Protein AF-A0A497TP93-F1 (afdb_monomer_lite)

Sequence (78 aa):
MIAAISDEHQVVWGIGRTEAEAVSDANKEAAKKSRCIKMGKLRCVPLKKNAPVEFDGASLWPYCELDTANQTTQLDLI

Foldseek 3Di:
DKFFAQPVVLFTQADDPDPVRNVVSSVVSVVVVPDDDPSDDGDIFDFAPPQPPVDGRNSRSVRTPDPCVPPPDPPPDD

Structure (mmCIF, N/CA/C/O backbone):
data_AF-A0A497TP93-F1
#
_entry.id   AF-A0A497TP93-F1
#
loop_
_atom_site.group_PDB
_atom_site.id
_atom_site.type_symbol
_atom_site.label_atom_id
_atom_site.label_alt_id
_atom_site.label_comp_id
_atom_site.label_asym_id
_atom_site.label_entity_id
_atom_site.label_seq_id
_atom_site.pdbx_PDB_ins_code
_atom_site.Cartn_x
_atom_site.Cartn_y
_atom_site.Cartn_z
_atom_site.occupancy
_atom_site.B_iso_or_equiv
_atom_site.auth_seq_id
_atom_site.auth_comp_id
_atom_site.auth_asym_id
_atom_site.auth_atom_id
_atom_site.pdbx_PDB_model_num
ATOM 1 N N . MET A 1 1 ? 3.306 -7.322 4.305 1.00 84.62 1 MET A N 1
ATOM 2 C CA . MET A 1 1 ? 3.659 -5.915 4.023 1.00 84.62 1 MET A CA 1
ATOM 3 C C . MET A 1 1 ? 2.357 -5.193 3.738 1.00 84.62 1 MET A C 1
ATOM 5 O O . MET A 1 1 ? 1.455 -5.837 3.217 1.00 84.62 1 MET A O 1
ATOM 9 N N . ILE A 1 2 ? 2.223 -3.934 4.135 1.00 87.25 2 ILE A N 1
ATOM 10 C CA . ILE A 1 2 ? 1.005 -3.139 3.965 1.00 87.25 2 ILE A CA 1
ATOM 11 C C . ILE A 1 2 ? 1.306 -1.999 3.002 1.00 87.25 2 ILE A C 1
ATOM 13 O O . ILE A 1 2 ? 2.352 -1.363 3.106 1.00 87.25 2 ILE A O 1
ATOM 17 N N . ALA A 1 3 ? 0.395 -1.767 2.069 1.00 87.50 3 ALA A N 1
ATOM 18 C CA . ALA A 1 3 ? 0.431 -0.655 1.141 1.00 87.50 3 ALA A CA 1
ATOM 19 C C . ALA A 1 3 ? -0.694 0.327 1.481 1.00 87.50 3 ALA A C 1
ATOM 21 O O . ALA A 1 3 ? -1.846 -0.067 1.667 1.00 87.50 3 ALA A O 1
ATOM 22 N N . ALA A 1 4 ? -0.348 1.607 1.566 1.00 88.56 4 ALA A N 1
ATOM 23 C CA . ALA A 1 4 ? -1.293 2.706 1.624 1.00 88.56 4 ALA A CA 1
ATOM 24 C C . ALA A 1 4 ? -1.621 3.115 0.189 1.00 88.56 4 ALA A C 1
ATOM 26 O O . ALA A 1 4 ? -0.748 3.553 -0.561 1.00 88.56 4 ALA A O 1
ATOM 27 N N . ILE A 1 5 ? -2.877 2.947 -0.197 1.00 86.50 5 ILE A N 1
ATOM 28 C CA . ILE A 1 5 ? -3.338 3.088 -1.572 1.00 86.50 5 ILE A CA 1
ATOM 29 C C . ILE A 1 5 ? -4.404 4.174 -1.693 1.00 86.50 5 ILE A C 1
ATOM 31 O O . ILE A 1 5 ? -5.150 4.442 -0.750 1.00 86.50 5 ILE A O 1
ATOM 35 N N . SER A 1 6 ? -4.493 4.788 -2.867 1.00 83.56 6 SER A N 1
ATOM 36 C CA . SER A 1 6 ? -5.583 5.687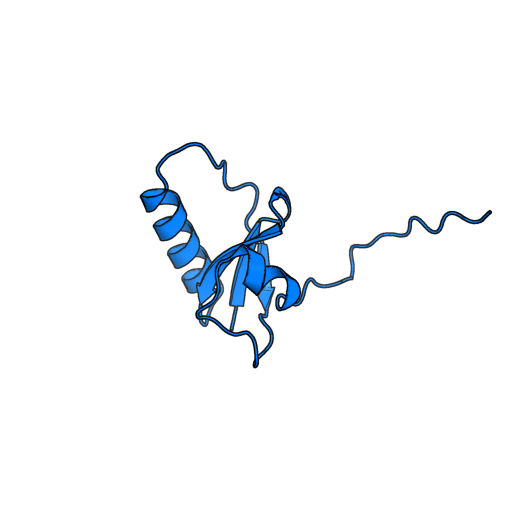 -3.238 1.00 83.56 6 SER A CA 1
ATOM 37 C C . SER A 1 6 ? -6.468 4.986 -4.253 1.00 83.56 6 SER A C 1
ATOM 39 O O . SER A 1 6 ? -6.024 4.708 -5.363 1.00 83.56 6 SER A O 1
ATOM 41 N N . ASP A 1 7 ? -7.708 4.709 -3.857 1.00 75.19 7 ASP A N 1
ATOM 42 C CA . ASP A 1 7 ? -8.702 4.053 -4.712 1.00 75.19 7 ASP A CA 1
ATOM 43 C C . ASP A 1 7 ? -9.098 4.931 -5.905 1.00 75.19 7 ASP A C 1
ATOM 45 O O . ASP A 1 7 ? -9.213 4.452 -7.028 1.00 75.19 7 ASP A O 1
ATOM 49 N N . GLU A 1 8 ? -9.170 6.245 -5.676 1.00 78.06 8 GLU A N 1
ATOM 50 C CA . GLU A 1 8 ? -9.496 7.250 -6.693 1.00 78.06 8 GLU A CA 1
ATOM 51 C C . GLU A 1 8 ? -8.486 7.280 -7.847 1.00 78.06 8 GLU A C 1
ATOM 53 O O . GLU A 1 8 ? -8.863 7.440 -9.006 1.00 78.06 8 GLU A O 1
ATOM 58 N N . HIS A 1 9 ? -7.199 7.113 -7.540 1.00 76.69 9 HIS A N 1
ATOM 59 C CA . HIS A 1 9 ? -6.133 7.155 -8.541 1.00 76.69 9 HIS A CA 1
ATOM 60 C C . HIS A 1 9 ? -5.595 5.773 -8.916 1.00 76.69 9 HIS A C 1
ATOM 62 O O . HIS A 1 9 ? -4.759 5.685 -9.811 1.00 76.69 9 HIS A O 1
ATOM 68 N N . GLN A 1 10 ? -6.051 4.714 -8.242 1.00 81.81 10 GLN A N 1
ATOM 69 C CA . GLN A 1 10 ? -5.538 3.351 -8.386 1.00 81.81 10 GLN A CA 1
ATOM 70 C C . GLN A 1 10 ? -4.006 3.283 -8.265 1.00 81.81 10 GLN A C 1
ATOM 72 O O . GLN A 1 10 ? -3.323 2.642 -9.062 1.00 81.81 10 GLN A O 1
ATOM 77 N N . VAL A 1 11 ? -3.447 3.975 -7.264 1.00 83.56 11 VAL A N 1
ATOM 78 C CA . VAL A 1 11 ? -1.995 3.989 -7.015 1.00 83.56 11 VAL A CA 1
ATOM 79 C C . VAL A 1 11 ? -1.663 3.699 -5.559 1.00 83.56 11 VAL A C 1
ATOM 81 O O . VAL A 1 11 ? -2.387 4.092 -4.640 1.00 83.56 11 VAL A O 1
ATOM 84 N N . VAL A 1 12 ? -0.515 3.066 -5.348 1.00 87.19 12 VAL A N 1
ATOM 85 C CA . VAL A 1 12 ? 0.136 2.937 -4.045 1.00 87.19 12 VAL A CA 1
ATOM 86 C C . VAL A 1 12 ? 0.923 4.211 -3.754 1.00 87.19 12 VAL A C 1
ATOM 88 O O . VAL A 1 12 ? 1.742 4.651 -4.555 1.00 87.19 12 VAL A O 1
ATOM 91 N N . TRP A 1 13 ? 0.664 4.809 -2.599 1.00 85.94 13 TRP A N 1
ATOM 92 C CA . TRP A 1 13 ? 1.330 6.022 -2.135 1.00 85.94 13 TRP A CA 1
ATOM 93 C C . TRP A 1 13 ? 2.461 5.748 -1.156 1.00 85.94 13 TRP A C 1
ATOM 95 O O . TRP A 1 13 ? 3.391 6.541 -1.084 1.00 85.94 13 TR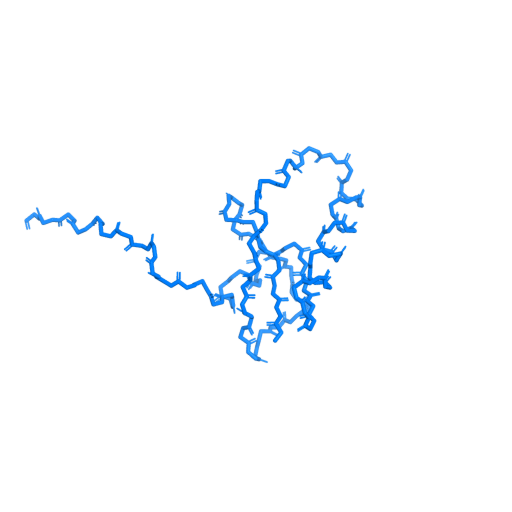P A O 1
ATOM 105 N N . GLY A 1 14 ? 2.379 4.648 -0.413 1.00 87.38 14 GLY A N 1
ATOM 106 C CA . GLY A 1 14 ? 3.404 4.264 0.546 1.00 87.38 14 GLY A CA 1
ATOM 107 C C . GLY A 1 14 ? 3.317 2.790 0.898 1.00 87.38 14 GLY A C 1
ATOM 108 O O . GLY A 1 14 ? 2.260 2.167 0.767 1.00 87.38 14 GLY A O 1
ATOM 109 N N . ILE A 1 15 ? 4.432 2.228 1.350 1.00 88.19 15 ILE A N 1
ATOM 110 C CA . ILE A 1 15 ? 4.529 0.835 1.791 1.00 88.19 15 ILE A CA 1
ATOM 111 C C . ILE A 1 15 ? 5.176 0.764 3.173 1.00 88.19 15 ILE A C 1
ATOM 113 O O . ILE A 1 15 ? 6.024 1.574 3.530 1.00 88.19 15 ILE A O 1
ATOM 117 N N . GLY A 1 16 ? 4.775 -0.216 3.974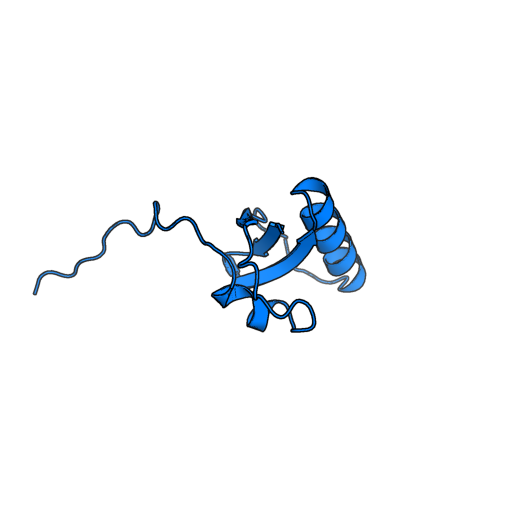 1.00 86.75 16 GLY A N 1
ATOM 118 C CA . GLY A 1 16 ? 5.264 -0.374 5.338 1.00 86.75 16 GLY A CA 1
ATOM 119 C C . GLY A 1 16 ? 5.086 -1.789 5.866 1.00 86.75 16 GLY A C 1
ATOM 120 O O . GLY A 1 16 ? 4.401 -2.629 5.274 1.00 86.75 16 GLY A O 1
ATOM 121 N N . ARG A 1 17 ? 5.715 -2.093 7.003 1.00 86.69 17 ARG A N 1
ATOM 122 C CA . ARG A 1 17 ? 5.441 -3.356 7.711 1.00 86.69 17 ARG A CA 1
ATOM 123 C C . ARG A 1 17 ? 4.118 -3.272 8.466 1.00 86.69 17 ARG A C 1
ATOM 125 O O . ARG A 1 17 ? 3.435 -4.285 8.593 1.00 86.69 17 ARG A O 1
ATOM 132 N N . THR A 1 18 ? 3.757 -2.065 8.888 1.00 87.81 18 THR A N 1
ATOM 133 C CA . THR A 1 18 ? 2.511 -1.714 9.572 1.00 87.81 18 THR A CA 1
ATOM 134 C C . THR A 1 18 ? 1.725 -0.651 8.798 1.00 87.81 18 THR A C 1
ATOM 136 O O . THR A 1 18 ? 2.277 0.045 7.944 1.00 87.81 18 THR A O 1
ATOM 139 N N . GLU A 1 19 ? 0.436 -0.500 9.113 1.00 84.19 19 GLU A N 1
ATOM 140 C CA . GLU A 1 19 ? -0.424 0.546 8.537 1.00 84.19 19 GLU A CA 1
ATOM 141 C C . GLU A 1 19 ? 0.127 1.946 8.828 1.00 84.19 19 GLU A C 1
ATOM 143 O O . GLU A 1 19 ? 0.206 2.786 7.935 1.00 84.19 19 GLU A O 1
ATOM 148 N N . ALA A 1 20 ? 0.592 2.178 10.060 1.00 84.81 20 ALA A N 1
ATOM 149 C CA . ALA A 1 20 ? 1.176 3.452 10.467 1.00 84.81 20 ALA A CA 1
ATOM 150 C C . ALA A 1 20 ? 2.422 3.815 9.644 1.00 84.81 20 ALA A C 1
ATOM 152 O O . ALA A 1 20 ? 2.580 4.967 9.242 1.00 84.81 20 ALA A O 1
ATOM 153 N N . GLU A 1 21 ? 3.291 2.841 9.357 1.00 87.75 21 GLU A N 1
ATOM 154 C CA . GLU A 1 21 ? 4.453 3.060 8.491 1.00 87.75 21 GL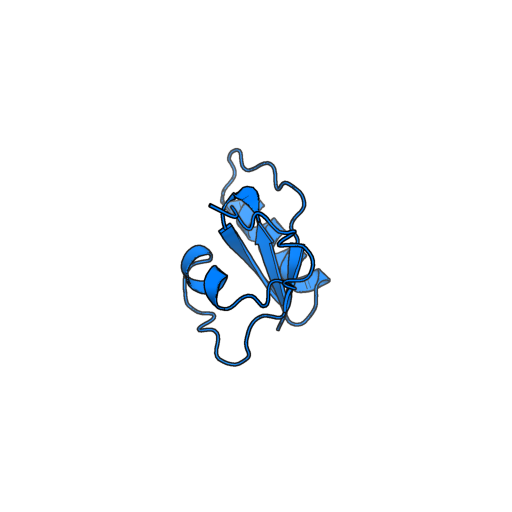U A CA 1
ATOM 155 C C . GLU A 1 21 ? 4.041 3.363 7.051 1.00 87.75 21 GLU A C 1
ATOM 157 O O . GLU A 1 21 ? 4.539 4.330 6.483 1.00 87.75 21 GLU A O 1
ATOM 162 N N . ALA A 1 22 ? 3.101 2.598 6.485 1.00 86.06 22 ALA A N 1
ATOM 163 C CA . ALA A 1 22 ? 2.640 2.802 5.113 1.00 86.06 22 ALA A CA 1
ATOM 164 C C . ALA A 1 22 ? 1.986 4.184 4.926 1.00 86.06 22 ALA A C 1
ATOM 166 O O . ALA A 1 22 ? 2.246 4.870 3.940 1.00 86.06 22 ALA A O 1
ATOM 167 N N . VAL A 1 23 ? 1.186 4.629 5.902 1.00 84.31 23 VAL A N 1
ATOM 168 C CA . VAL A 1 23 ? 0.580 5.970 5.915 1.00 84.31 23 VAL A CA 1
ATOM 169 C C . VAL A 1 23 ? 1.631 7.061 6.121 1.00 84.31 23 VAL A C 1
ATOM 171 O O . VAL A 1 23 ? 1.548 8.121 5.504 1.00 84.31 23 VAL A O 1
ATOM 174 N N . SER A 1 24 ? 2.626 6.834 6.978 1.00 86.19 24 SER A N 1
ATOM 175 C CA . SER A 1 24 ? 3.723 7.787 7.189 1.00 86.19 24 SER A CA 1
ATOM 176 C C . SER A 1 24 ? 4.547 7.982 5.914 1.00 86.19 24 SER A C 1
ATOM 178 O O . SER A 1 24 ? 4.854 9.116 5.545 1.00 86.19 24 SER A O 1
ATOM 180 N N . ASP A 1 25 ? 4.843 6.894 5.204 1.00 86.12 25 ASP A N 1
ATOM 181 C CA . ASP A 1 25 ? 5.550 6.916 3.923 1.00 86.12 25 ASP A CA 1
ATOM 182 C C . ASP A 1 25 ? 4.726 7.626 2.836 1.00 86.12 25 ASP A C 1
ATOM 184 O O . ASP A 1 25 ? 5.208 8.568 2.205 1.00 86.12 25 ASP A O 1
ATOM 188 N N . ALA A 1 26 ? 3.432 7.304 2.741 1.00 84.44 26 ALA A N 1
ATOM 189 C CA . ALA A 1 26 ? 2.499 7.979 1.843 1.00 84.44 26 ALA A CA 1
ATOM 190 C C . ALA A 1 26 ? 2.414 9.492 2.098 1.00 84.44 26 ALA A C 1
ATOM 192 O O . ALA A 1 26 ? 2.439 10.285 1.156 1.00 84.44 26 ALA A O 1
ATOM 193 N N . ASN A 1 27 ? 2.371 9.915 3.365 1.00 81.81 27 ASN A N 1
ATOM 194 C CA . ASN A 1 27 ? 2.374 11.333 3.729 1.00 81.81 27 ASN A CA 1
ATOM 195 C C . ASN A 1 27 ? 3.691 12.029 3.357 1.00 81.81 27 ASN A C 1
ATOM 197 O O . ASN A 1 27 ? 3.669 13.184 2.928 1.00 81.81 27 ASN A O 1
ATOM 201 N N . LYS A 1 28 ? 4.839 11.352 3.491 1.00 83.19 28 LYS A N 1
ATOM 202 C CA . LYS A 1 28 ? 6.135 11.897 3.052 1.00 83.19 28 LYS A CA 1
ATOM 203 C C . LYS A 1 28 ? 6.175 12.082 1.538 1.00 83.19 28 LYS A C 1
ATOM 205 O O . LYS A 1 28 ? 6.624 13.130 1.074 1.00 83.19 28 LYS A O 1
ATOM 210 N N . GLU A 1 29 ? 5.685 11.110 0.776 1.00 80.31 29 GLU A N 1
ATOM 211 C CA . GLU A 1 29 ? 5.607 11.204 -0.684 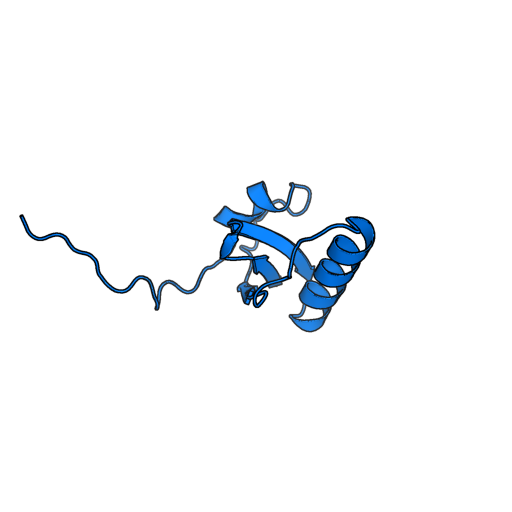1.00 80.31 29 GLU A CA 1
ATOM 212 C C . GLU A 1 29 ? 4.621 12.289 -1.138 1.00 80.31 29 GLU A C 1
ATOM 214 O O . GLU A 1 29 ? 4.929 13.072 -2.043 1.00 80.31 29 GLU A O 1
ATOM 219 N N . ALA A 1 30 ? 3.485 12.432 -0.451 1.00 75.38 30 ALA A N 1
ATOM 220 C CA . ALA A 1 30 ? 2.546 13.531 -0.670 1.00 75.38 30 ALA A CA 1
ATOM 221 C C . ALA A 1 30 ? 3.185 14.901 -0.398 1.00 75.38 30 ALA A C 1
ATOM 223 O O . ALA A 1 30 ? 3.036 15.830 -1.196 1.00 75.38 30 ALA A O 1
ATOM 224 N N . ALA A 1 31 ? 3.942 15.021 0.698 1.00 73.81 31 ALA A N 1
ATOM 225 C CA . ALA A 1 31 ? 4.643 16.248 1.062 1.00 73.81 31 ALA A CA 1
ATOM 226 C C . ALA A 1 31 ? 5.708 16.632 0.021 1.00 73.81 31 ALA A C 1
ATOM 228 O O . ALA A 1 31 ? 5.797 17.801 -0.366 1.00 73.81 31 ALA A O 1
ATOM 229 N N . LYS A 1 32 ? 6.468 15.651 -0.494 1.00 72.12 32 LYS A N 1
ATOM 230 C CA . LYS A 1 32 ? 7.441 15.866 -1.579 1.00 72.12 32 LYS A CA 1
ATOM 231 C C . LYS A 1 32 ? 6.775 16.307 -2.880 1.00 72.12 32 LYS A C 1
ATOM 233 O O . LYS A 1 32 ? 7.311 17.171 -3.568 1.00 72.12 32 LYS A O 1
ATOM 238 N N . LYS A 1 33 ? 5.610 15.744 -3.219 1.00 66.56 33 LYS A N 1
ATOM 239 C CA . LYS A 1 33 ? 4.898 16.074 -4.464 1.00 66.56 33 LYS A CA 1
ATOM 240 C C . LYS A 1 33 ? 4.114 17.390 -4.414 1.00 66.56 33 LYS A C 1
ATOM 242 O O . LYS A 1 33 ? 3.630 17.798 -5.462 1.00 66.56 33 LYS A O 1
ATOM 247 N N . SER A 1 34 ? 4.056 18.076 -3.262 1.00 52.50 34 SER A N 1
ATOM 248 C CA . SER A 1 34 ? 3.756 19.511 -3.015 1.00 52.50 34 SER A CA 1
ATOM 249 C C . SER A 1 34 ? 2.601 20.210 -3.765 1.00 52.50 34 SER A C 1
ATOM 251 O O . SER A 1 34 ? 2.374 21.403 -3.568 1.00 52.50 34 SER A O 1
ATOM 253 N N . ARG A 1 35 ? 1.810 19.517 -4.586 1.00 44.81 35 ARG A N 1
ATOM 254 C CA . ARG A 1 35 ? 0.665 20.074 -5.306 1.00 44.81 35 ARG A CA 1
ATOM 255 C C . ARG A 1 35 ? -0.462 19.050 -5.404 1.00 44.81 35 ARG A C 1
ATOM 257 O O . ARG A 1 35 ? -0.399 18.082 -6.149 1.00 44.81 35 ARG A O 1
ATOM 264 N N . CYS A 1 36 ? -1.540 19.372 -4.697 1.00 46.50 36 CYS A N 1
ATOM 265 C CA . CYS A 1 36 ? -2.908 19.165 -5.171 1.00 46.50 36 CYS A CA 1
ATOM 266 C C . CYS A 1 36 ? -3.489 17.749 -5.197 1.00 46.50 36 CYS A C 1
ATOM 268 O O . CYS A 1 36 ? -4.552 17.581 -5.786 1.00 46.50 36 CYS A O 1
ATOM 270 N N . ILE A 1 37 ? -2.907 16.759 -4.526 1.00 50.62 37 ILE A N 1
ATOM 271 C CA . ILE A 1 37 ? -3.639 15.508 -4.309 1.00 50.62 37 ILE A CA 1
ATOM 272 C C . ILE A 1 37 ? -4.231 15.600 -2.916 1.00 50.62 37 ILE A C 1
ATOM 274 O O . ILE A 1 37 ? -3.553 15.393 -1.911 1.00 50.62 37 ILE A O 1
ATOM 278 N N . LYS A 1 38 ? -5.509 15.999 -2.858 1.00 53.62 38 LYS A N 1
ATOM 279 C CA . LYS A 1 38 ? -6.331 15.701 -1.686 1.00 53.62 38 LYS A CA 1
ATOM 280 C C . LYS A 1 38 ? -6.206 14.196 -1.533 1.00 53.62 38 LYS A C 1
ATOM 282 O O . LYS A 1 38 ? -6.742 13.473 -2.362 1.00 53.62 38 LYS A O 1
ATOM 287 N N . MET A 1 39 ? -5.450 13.732 -0.542 1.00 56.06 39 MET A N 1
ATOM 288 C CA . MET A 1 39 ? -5.418 12.319 -0.198 1.00 56.06 39 MET A CA 1
ATOM 289 C C . MET A 1 39 ? -6.800 11.961 0.343 1.00 56.06 39 MET A C 1
ATOM 291 O O . MET A 1 39 ? -7.036 11.923 1.550 1.00 56.06 39 MET A O 1
ATOM 295 N N . GLY A 1 40 ? -7.754 11.789 -0.576 1.00 55.84 40 GLY A N 1
ATOM 296 C CA . GLY A 1 40 ? -9.012 11.126 -0.321 1.00 55.84 40 GLY A CA 1
ATOM 297 C C . GLY A 1 40 ? -8.669 9.802 0.337 1.00 55.84 40 GLY A C 1
ATOM 298 O O . GLY A 1 40 ? -7.735 9.136 -0.105 1.00 55.84 40 GLY A O 1
ATOM 299 N N . LYS A 1 41 ? -9.347 9.525 1.458 1.00 62.03 41 LYS A N 1
ATOM 300 C CA . LYS A 1 41 ? -9.152 8.387 2.371 1.00 62.03 41 LYS A CA 1
ATOM 301 C C . LYS A 1 41 ? -8.199 7.320 1.812 1.00 62.03 41 LYS A C 1
ATOM 303 O O . LYS A 1 41 ? -8.639 6.416 1.105 1.00 62.03 41 LYS A O 1
ATOM 308 N N . LEU A 1 42 ? -6.906 7.434 2.132 1.00 73.50 42 LEU A N 1
ATOM 309 C CA . LEU A 1 42 ? -5.954 6.372 1.824 1.00 73.50 42 LEU A CA 1
ATOM 310 C C . LEU A 1 42 ? -6.422 5.098 2.522 1.00 73.50 42 LEU A C 1
ATOM 312 O O . LEU A 1 42 ? -6.692 5.105 3.726 1.00 73.50 42 LEU A O 1
ATOM 316 N N . ARG A 1 43 ? -6.523 4.010 1.766 1.00 82.94 43 ARG A N 1
ATOM 317 C CA . ARG A 1 43 ? -6.859 2.696 2.307 1.00 82.94 43 ARG A CA 1
ATOM 318 C C . ARG A 1 43 ? -5.565 1.939 2.556 1.00 82.94 43 ARG A C 1
ATOM 320 O O . ARG A 1 43 ? -4.684 1.936 1.706 1.00 82.94 43 ARG A O 1
ATOM 327 N N . CYS A 1 44 ? -5.443 1.301 3.712 1.00 86.19 44 CYS A N 1
ATOM 328 C CA . CYS A 1 44 ? -4.348 0.373 3.963 1.00 86.19 44 CYS A CA 1
ATOM 329 C C . CYS A 1 44 ? -4.801 -1.027 3.568 1.00 86.19 44 CYS A C 1
ATOM 331 O O . CYS A 1 44 ? -5.855 -1.486 4.007 1.00 86.19 44 CYS A O 1
ATOM 333 N N . VAL A 1 45 ? -4.026 -1.687 2.716 1.00 87.44 45 VAL A N 1
ATOM 334 C CA . VAL A 1 45 ? -4.308 -3.047 2.254 1.00 87.44 45 VAL A CA 1
ATOM 335 C C . VAL A 1 45 ? -3.046 -3.900 2.318 1.00 87.44 45 VAL A C 1
ATOM 337 O O . VAL A 1 45 ? -1.936 -3.377 2.164 1.00 87.44 45 VAL A O 1
ATOM 340 N N . PRO A 1 46 ? -3.177 -5.212 2.561 1.00 88.38 46 PRO A N 1
ATOM 341 C CA . PRO A 1 46 ? -2.042 -6.107 2.465 1.00 88.38 46 PRO A CA 1
ATOM 342 C C . PRO A 1 46 ? -1.514 -6.137 1.026 1.00 88.38 46 PRO A C 1
ATOM 344 O O . PRO A 1 46 ? -2.265 -6.149 0.053 1.00 88.38 46 PRO A O 1
ATOM 347 N N . LEU A 1 47 ? -0.193 -6.111 0.896 1.00 85.81 47 LEU A N 1
ATOM 348 C CA . LEU A 1 47 ? 0.514 -6.241 -0.370 1.00 85.81 47 LEU A CA 1
ATOM 349 C C . LEU A 1 47 ? 1.003 -7.686 -0.509 1.00 85.81 47 LEU A C 1
ATOM 351 O O . LEU A 1 47 ? 1.569 -8.244 0.443 1.00 85.81 47 LEU A O 1
ATOM 355 N N . LYS A 1 48 ? 0.837 -8.277 -1.697 1.00 84.06 48 LYS A N 1
ATOM 356 C CA . LYS A 1 48 ? 1.310 -9.635 -1.992 1.00 84.06 48 LYS A CA 1
ATOM 357 C C . LYS A 1 48 ? 2.797 -9.781 -1.666 1.00 84.06 48 LYS A C 1
ATOM 359 O O . LYS A 1 48 ? 3.610 -8.910 -1.959 1.00 84.06 48 LYS A O 1
ATOM 364 N N . LYS A 1 49 ? 3.179 -10.935 -1.115 1.00 75.25 49 LYS A N 1
ATOM 365 C CA . LYS A 1 49 ? 4.554 -11.210 -0.653 1.00 75.25 49 LYS A CA 1
ATOM 366 C C . LYS A 1 49 ? 5.619 -11.151 -1.765 1.00 75.25 49 LYS A C 1
ATOM 368 O O . LYS A 1 49 ? 6.784 -10.935 -1.461 1.00 75.25 49 LYS A O 1
ATOM 373 N N . ASN A 1 50 ? 5.202 -11.311 -3.023 1.00 77.50 50 ASN A N 1
ATOM 374 C CA . ASN A 1 50 ? 6.048 -11.237 -4.221 1.00 77.50 50 ASN A CA 1
ATOM 375 C C . ASN A 1 50 ? 5.907 -9.901 -4.973 1.00 77.50 50 ASN A C 1
ATOM 377 O O . ASN A 1 50 ? 6.279 -9.818 -6.141 1.00 77.50 50 ASN A O 1
ATOM 381 N N . ALA A 1 51 ? 5.303 -8.883 -4.357 1.00 75.75 51 ALA A N 1
ATOM 382 C CA . ALA A 1 51 ? 5.171 -7.580 -4.987 1.00 75.75 51 ALA A CA 1
ATOM 383 C C . ALA A 1 51 ? 6.559 -6.948 -5.170 1.00 75.75 51 ALA A C 1
ATOM 385 O O . ALA A 1 51 ? 7.331 -6.890 -4.206 1.00 75.75 51 ALA A O 1
ATOM 386 N N . PRO A 1 52 ? 6.893 -6.475 -6.377 1.00 76.50 52 PRO A N 1
ATOM 387 C CA . PRO A 1 52 ? 8.190 -5.882 -6.626 1.00 76.50 52 PRO A CA 1
ATOM 388 C C . PRO A 1 52 ? 8.183 -4.439 -6.100 1.00 76.50 52 PRO A C 1
ATOM 390 O O . PRO A 1 52 ? 7.826 -3.502 -6.803 1.00 76.50 52 PRO A O 1
ATOM 393 N N . VAL A 1 53 ? 8.552 -4.273 -4.826 1.00 70.56 53 VAL A N 1
ATOM 394 C CA . VAL A 1 53 ? 8.529 -3.0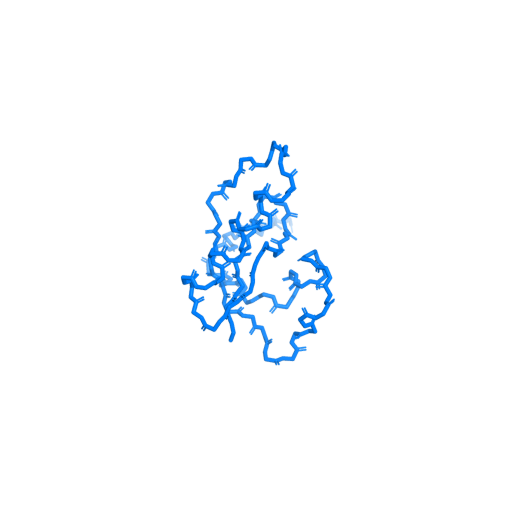03 -4.062 1.00 70.56 53 VAL A CA 1
ATOM 395 C C . VAL A 1 53 ? 9.381 -1.872 -4.649 1.00 70.56 53 VAL A C 1
ATOM 397 O O . VAL A 1 53 ? 9.280 -0.740 -4.194 1.00 70.56 53 VAL A O 1
ATOM 400 N N . GLU A 1 54 ? 10.214 -2.172 -5.644 1.00 73.75 54 GLU A N 1
ATOM 401 C CA . GLU A 1 54 ? 11.030 -1.200 -6.380 1.00 73.75 54 GLU A CA 1
ATOM 402 C C . GLU A 1 54 ? 10.256 -0.489 -7.504 1.00 73.75 54 GLU A C 1
ATOM 404 O O . GLU A 1 54 ? 10.771 0.450 -8.106 1.00 73.75 54 GLU A O 1
ATOM 409 N N . PHE A 1 55 ? 9.033 -0.933 -7.810 1.00 73.44 55 PHE A N 1
ATOM 410 C CA . PHE A 1 55 ? 8.217 -0.362 -8.878 1.00 73.44 55 PHE A CA 1
ATOM 411 C C . PHE A 1 55 ? 7.407 0.852 -8.410 1.00 73.44 55 PHE A C 1
ATOM 413 O O . PHE A 1 55 ? 7.036 0.968 -7.242 1.00 73.44 55 PHE A O 1
ATOM 420 N N . ASP A 1 56 ? 7.066 1.728 -9.358 1.00 78.81 56 ASP A N 1
ATOM 421 C CA . ASP A 1 56 ? 6.179 2.866 -9.128 1.00 78.81 56 ASP A CA 1
ATOM 422 C C . ASP A 1 56 ? 4.834 2.461 -8.511 1.00 78.81 56 ASP A C 1
ATOM 424 O O . ASP A 1 56 ? 4.292 1.380 -8.762 1.00 78.81 56 ASP A O 1
ATOM 428 N N . GLY A 1 57 ? 4.235 3.389 -7.763 1.00 76.25 57 GLY A N 1
ATOM 429 C CA . GLY A 1 57 ? 2.979 3.168 -7.050 1.00 76.25 57 GLY A CA 1
ATOM 430 C C . GLY A 1 57 ? 1.822 2.632 -7.905 1.00 76.25 57 GLY A C 1
ATOM 431 O O . GLY A 1 57 ? 1.012 1.844 -7.421 1.00 76.25 57 GLY A O 1
ATOM 432 N N . ALA A 1 58 ? 1.751 3.005 -9.186 1.00 80.94 58 ALA A N 1
ATOM 433 C CA . ALA A 1 58 ? 0.751 2.486 -10.126 1.00 80.94 58 ALA A CA 1
ATOM 434 C C . ALA A 1 58 ? 1.004 1.014 -10.508 1.00 80.94 58 ALA A C 1
ATOM 436 O O . ALA A 1 58 ? 0.077 0.217 -10.609 1.00 80.94 58 ALA A O 1
ATOM 437 N N . SER A 1 59 ? 2.270 0.629 -10.658 1.00 81.25 59 SER A N 1
ATOM 438 C CA . SER A 1 59 ? 2.683 -0.743 -10.969 1.00 81.25 59 SER A CA 1
ATOM 439 C C . SER A 1 59 ? 2.518 -1.684 -9.771 1.00 81.25 59 SER A C 1
ATOM 441 O O . SER A 1 59 ? 2.351 -2.889 -9.949 1.00 81.25 59 SER A O 1
ATOM 443 N N . LEU A 1 60 ? 2.522 -1.143 -8.547 1.00 83.12 60 LEU A N 1
ATOM 444 C CA . LEU A 1 60 ? 2.268 -1.890 -7.312 1.00 83.12 60 LEU A CA 1
ATOM 445 C C . LEU A 1 60 ? 0.774 -2.120 -7.020 1.00 83.12 60 LEU A C 1
ATOM 447 O O . LEU A 1 60 ? 0.434 -3.060 -6.300 1.00 83.12 60 LEU A O 1
ATOM 451 N N . TRP A 1 61 ? -0.124 -1.318 -7.597 1.00 83.88 61 TRP A N 1
ATOM 452 C CA . TRP A 1 61 ? -1.575 -1.456 -7.434 1.00 83.88 61 TRP A CA 1
ATOM 453 C C . TRP A 1 61 ? -2.127 -2.879 -7.681 1.00 83.88 61 TRP A C 1
ATOM 455 O O . TRP A 1 61 ? -2.813 -3.394 -6.799 1.00 83.88 61 TRP A O 1
ATOM 465 N N . PRO A 1 62 ? -1.807 -3.593 -8.783 1.00 83.50 62 PRO A N 1
ATOM 466 C CA . PRO A 1 62 ? -2.316 -4.955 -9.018 1.00 83.50 62 PRO A CA 1
ATOM 467 C C . PRO A 1 62 ? -1.807 -6.006 -8.013 1.00 83.50 62 PRO A C 1
ATOM 469 O O . PRO A 1 62 ? -2.328 -7.124 -7.947 1.00 83.50 62 PRO A O 1
ATOM 472 N N . TYR A 1 63 ? -0.781 -5.672 -7.228 1.00 85.06 63 TYR A N 1
ATOM 473 C CA . TYR A 1 63 ? -0.260 -6.528 -6.166 1.00 85.06 63 TYR A CA 1
ATOM 474 C C . TYR A 1 63 ? -0.920 -6.263 -4.810 1.00 85.06 63 TYR A C 1
ATOM 476 O O . TYR A 1 63 ? -0.631 -6.979 -3.848 1.00 85.06 63 TYR A O 1
ATOM 484 N N . CYS A 1 64 ? -1.792 -5.261 -4.724 1.00 85.38 64 CYS A N 1
ATOM 485 C CA . CYS A 1 64 ? -2.564 -4.960 -3.532 1.00 85.38 64 CYS A CA 1
ATOM 486 C C . CYS A 1 64 ? -3.741 -5.928 -3.410 1.00 85.38 64 CYS A C 1
ATOM 488 O O . CYS A 1 64 ? -4.508 -6.132 -4.352 1.00 85.38 64 CYS A O 1
ATOM 490 N N . GLU A 1 65 ? -3.894 -6.526 -2.235 1.00 83.62 65 GLU A N 1
ATOM 491 C CA . GLU A 1 65 ? -5.025 -7.386 -1.913 1.00 83.62 65 GLU A CA 1
ATOM 492 C C . GLU A 1 65 ? -6.204 -6.499 -1.512 1.00 83.62 65 GLU A C 1
ATOM 494 O O . GLU A 1 65 ? -6.473 -6.241 -0.338 1.00 83.62 65 GLU A O 1
ATOM 499 N N . LEU A 1 66 ? -6.875 -5.964 -2.532 1.00 80.06 66 LEU A N 1
ATOM 500 C CA . LEU A 1 66 ? -8.139 -5.266 -2.368 1.00 80.06 66 LEU A CA 1
ATOM 501 C C . LEU A 1 66 ? -9.169 -6.296 -1.912 1.00 80.06 66 LEU A C 1
ATOM 503 O O . LEU A 1 66 ? -9.573 -7.159 -2.693 1.00 80.06 66 LEU A O 1
ATOM 507 N N . ASP A 1 67 ? -9.562 -6.216 -0.643 1.00 63.69 67 ASP A N 1
ATOM 508 C CA . ASP A 1 67 ? -10.634 -7.039 -0.093 1.00 63.69 67 ASP A CA 1
ATOM 509 C C . ASP A 1 67 ? -11.860 -6.889 -1.005 1.00 63.69 67 ASP A C 1
ATOM 511 O O . ASP A 1 67 ? -12.448 -5.807 -1.116 1.00 63.69 67 ASP A O 1
ATOM 515 N N . THR A 1 68 ? -12.169 -7.951 -1.748 1.00 53.41 68 THR A N 1
ATOM 516 C CA . THR A 1 68 ? -13.134 -7.953 -2.857 1.00 53.41 68 THR A CA 1
ATOM 517 C C . THR A 1 68 ? -14.580 -7.892 -2.347 1.00 53.41 68 THR A C 1
ATOM 519 O O . THR A 1 68 ? -15.524 -7.983 -3.122 1.00 53.41 68 THR A O 1
ATOM 522 N N . ALA A 1 69 ? -14.774 -7.686 -1.041 1.00 47.28 69 ALA A N 1
ATOM 523 C CA . ALA A 1 69 ? -16.065 -7.656 -0.364 1.00 47.28 69 ALA A CA 1
ATOM 524 C C . ALA A 1 69 ? -16.938 -6.421 -0.672 1.00 47.28 69 ALA A C 1
ATOM 526 O O . ALA A 1 69 ? -18.022 -6.300 -0.113 1.00 47.28 69 ALA A O 1
ATOM 527 N N . ASN A 1 70 ? -16.504 -5.513 -1.555 1.00 44.00 70 ASN A N 1
ATOM 528 C CA . ASN A 1 70 ? -17.306 -4.360 -1.987 1.00 44.00 70 ASN A CA 1
ATOM 529 C C . ASN A 1 70 ? -17.300 -4.131 -3.510 1.00 44.00 70 ASN A C 1
ATOM 531 O O . ASN A 1 70 ? -17.611 -3.035 -3.970 1.00 44.00 70 ASN A O 1
ATOM 535 N N . GLN A 1 71 ? -16.995 -5.158 -4.314 1.00 44.19 71 GLN A N 1
ATOM 536 C CA . GLN A 1 71 ? -17.528 -5.205 -5.679 1.00 44.19 71 GLN A CA 1
ATOM 537 C C . GLN A 1 71 ? -18.962 -5.727 -5.603 1.00 44.19 71 GLN A C 1
ATOM 539 O O . GLN A 1 71 ? -19.259 -6.871 -5.940 1.00 44.19 71 GLN A O 1
ATOM 544 N N . THR A 1 72 ? -19.858 -4.887 -5.094 1.00 39.88 72 THR A N 1
ATOM 545 C CA . THR A 1 72 ? -21.293 -5.109 -5.207 1.00 39.88 72 THR A CA 1
ATOM 546 C C . THR A 1 72 ? -21.633 -5.069 -6.692 1.00 39.88 72 THR A C 1
ATOM 548 O O . THR A 1 72 ? -21.711 -4.010 -7.303 1.00 39.88 72 THR A O 1
ATOM 551 N N . THR A 1 73 ? -21.738 -6.257 -7.273 1.00 45.62 73 THR A N 1
ATOM 552 C CA . THR A 1 73 ? -22.814 -6.657 -8.174 1.00 45.62 73 THR A CA 1
ATOM 553 C C . THR A 1 73 ? -23.338 -5.548 -9.089 1.00 45.62 73 THR A C 1
ATOM 555 O O . THR A 1 73 ? -24.354 -4.923 -8.804 1.00 45.62 73 THR A O 1
ATOM 558 N N . GLN A 1 74 ? -22.721 -5.392 -10.255 1.00 41.16 74 GLN A N 1
ATOM 559 C CA . GLN A 1 74 ? -23.486 -5.032 -11.444 1.00 41.16 74 GLN A CA 1
ATOM 560 C C . GLN A 1 74 ? -23.334 -6.178 -12.447 1.00 41.16 74 GLN A C 1
ATOM 562 O O . GLN A 1 74 ? -22.651 -6.075 -13.461 1.00 41.16 74 GLN A O 1
ATOM 567 N N . LEU A 1 75 ? -23.917 -7.332 -12.086 1.00 45.00 75 LEU A N 1
ATOM 568 C CA . LEU A 1 75 ? -24.327 -8.318 -13.081 1.00 45.00 75 LEU A CA 1
ATOM 569 C C . LEU A 1 75 ? -25.432 -7.649 -13.902 1.00 45.00 75 LEU A C 1
ATOM 571 O O . LEU A 1 75 ? -26.574 -7.564 -13.452 1.00 45.00 75 LEU A O 1
ATOM 575 N N . ASP A 1 76 ? -25.076 -7.154 -15.080 1.00 45.34 76 ASP A N 1
ATOM 576 C CA . ASP A 1 76 ? -26.042 -6.863 -16.130 1.00 45.34 76 ASP A CA 1
ATOM 577 C C . ASP A 1 76 ? -26.548 -8.226 -16.637 1.00 45.34 76 ASP A C 1
ATOM 579 O O . ASP A 1 76 ? -25.851 -8.933 -17.368 1.00 45.34 76 ASP A O 1
ATOM 583 N N . LEU A 1 77 ? -27.705 -8.670 -16.130 1.00 43.44 77 LEU A N 1
ATOM 584 C CA . LEU A 1 77 ? -28.465 -9.747 -16.760 1.00 43.44 77 LEU A CA 1
ATOM 585 C C . LEU A 1 77 ? -29.084 -9.171 -18.036 1.00 43.44 77 LEU A C 1
ATOM 587 O O . LEU A 1 77 ? -30.028 -8.384 -17.951 1.00 43.44 77 LEU A O 1
ATOM 591 N N . ILE A 1 78 ? -28.564 -9.597 -19.186 1.00 56.22 78 ILE A N 1
ATOM 592 C CA . ILE A 1 78 ? -29.220 -9.473 -20.493 1.00 56.22 78 ILE A CA 1
ATOM 593 C C . ILE A 1 78 ? -29.644 -10.869 -20.939 1.00 56.22 78 ILE A C 1
ATOM 595 O O . ILE A 1 78 ? -28.805 -11.794 -20.817 1.00 56.22 78 ILE A O 1
#

Secondary structure (DSSP, 8-state):
-EEEEETTTTEEEEEESSHHHHHHHHHHHHHHH-S------PEEEEBPTT--TTS-HHHHGGGB---GGG--------

Radius of gyration: 13.69 Å; chains: 1; bounding box: 40×31×31 Å

pLDDT: mean 73.65, std 15.24, range [39.88, 88.56]